Protein AF-A0A7S3PA39-F1 (afdb_monomer_lite)

Organism: NCBI:txid265554

Radius of gyration: 31.05 Å; chains: 1; bounding box: 46×60×84 Å

pLDDT: mean 77.3, std 11.63, range [43.91, 94.25]

Structure (mmCIF, N/CA/C/O backbone):
data_AF-A0A7S3PA39-F1
#
_entry.id   AF-A0A7S3PA39-F1
#
loop_
_atom_site.group_PDB
_atom_site.id
_atom_site.type_symbol
_atom_site.label_atom_id
_atom_site.label_alt_id
_atom_site.label_comp_id
_atom_site.label_asym_id
_atom_site.label_entity_id
_atom_site.label_seq_id
_atom_site.pdbx_PDB_ins_code
_atom_site.Cartn_x
_atom_site.Cartn_y
_atom_site.Cartn_z
_atom_site.occupancy
_atom_site.B_iso_or_equiv
_atom_site.auth_seq_id
_atom_site.auth_comp_id
_atom_site.auth_asym_id
_atom_site.auth_atom_id
_atom_site.pdbx_PDB_model_num
ATOM 1 N N . PHE A 1 1 ? 2.269 -2.651 -4.845 1.00 73.12 1 PHE A N 1
ATOM 2 C CA . PHE A 1 1 ? 2.287 -1.859 -6.094 1.00 73.12 1 PHE A CA 1
ATOM 3 C C . PHE A 1 1 ? 3.391 -0.803 -6.084 1.00 73.12 1 PHE A C 1
ATOM 5 O O . PHE A 1 1 ? 4.340 -0.943 -6.843 1.00 73.12 1 PHE A O 1
ATOM 12 N N . LEU A 1 2 ? 3.336 0.190 -5.186 1.00 71.81 2 LEU A N 1
ATOM 13 C CA . LEU A 1 2 ? 4.300 1.301 -5.157 1.00 71.81 2 LEU A CA 1
ATOM 14 C C . LEU A 1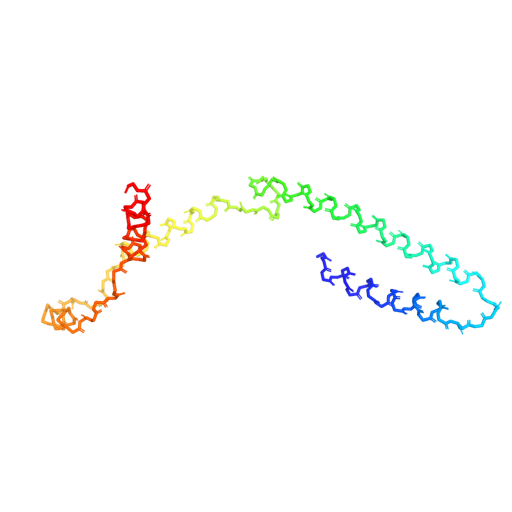 2 ? 5.768 0.865 -4.979 1.00 71.81 2 LEU A C 1
ATOM 16 O O . LEU A 1 2 ? 6.619 1.351 -5.712 1.00 71.81 2 LEU A O 1
ATOM 20 N N . SER A 1 3 ? 6.073 -0.096 -4.095 1.00 78.19 3 SER A N 1
ATOM 21 C CA . SER A 1 3 ? 7.463 -0.552 -3.882 1.00 78.19 3 SER A CA 1
ATOM 22 C C . SER A 1 3 ? 8.074 -1.246 -5.106 1.00 78.19 3 SER A C 1
ATOM 24 O O . SER A 1 3 ? 9.212 -0.964 -5.472 1.00 78.19 3 SER A O 1
ATOM 26 N N . LEU A 1 4 ? 7.305 -2.113 -5.772 1.00 73.69 4 LEU A N 1
ATOM 27 C CA . LEU A 1 4 ? 7.716 -2.806 -6.996 1.00 73.69 4 LEU A CA 1
ATOM 28 C C . LEU A 1 4 ? 7.930 -1.812 -8.145 1.00 73.69 4 LEU A C 1
ATOM 30 O O . LEU A 1 4 ? 8.845 -1.962 -8.948 1.00 73.69 4 LEU A O 1
ATOM 34 N N . LEU A 1 5 ? 7.126 -0.751 -8.173 1.00 71.62 5 LEU A N 1
ATOM 35 C CA . LEU A 1 5 ? 7.207 0.297 -9.178 1.00 71.62 5 LEU A CA 1
ATOM 36 C C . LEU A 1 5 ? 8.417 1.217 -8.947 1.00 71.62 5 LEU A C 1
ATOM 38 O O . LEU A 1 5 ? 9.140 1.510 -9.894 1.00 71.62 5 LEU A O 1
ATOM 42 N N . THR A 1 6 ? 8.719 1.589 -7.700 1.00 82.00 6 THR A N 1
ATOM 43 C CA . THR A 1 6 ? 9.950 2.321 -7.348 1.00 82.00 6 THR A CA 1
ATOM 44 C C . THR A 1 6 ? 11.207 1.508 -7.663 1.00 82.00 6 THR A C 1
ATOM 46 O O . THR A 1 6 ? 12.177 2.065 -8.178 1.00 82.00 6 THR A O 1
ATOM 49 N N . ALA A 1 7 ? 11.182 0.195 -7.414 1.00 86.06 7 ALA A N 1
ATOM 50 C CA . ALA A 1 7 ? 12.306 -0.697 -7.694 1.00 86.06 7 ALA A CA 1
ATOM 51 C C . ALA A 1 7 ? 12.645 -0.799 -9.193 1.00 86.06 7 ALA A C 1
ATOM 53 O O . ALA A 1 7 ? 13.807 -0.994 -9.531 1.00 86.06 7 ALA A O 1
ATOM 54 N N . ILE A 1 8 ? 11.659 -0.639 -10.085 1.00 80.62 8 ILE A N 1
ATOM 55 C CA . ILE A 1 8 ? 11.844 -0.718 -11.546 1.00 80.62 8 ILE A CA 1
ATOM 56 C C . ILE A 1 8 ? 12.071 0.668 -12.167 1.00 80.62 8 ILE A C 1
ATOM 58 O O . ILE A 1 8 ? 12.928 0.830 -13.033 1.00 80.62 8 ILE A O 1
ATOM 62 N N . TYR A 1 9 ? 11.336 1.687 -11.718 1.00 82.12 9 TYR A N 1
ATOM 63 C CA . TYR A 1 9 ? 11.417 3.036 -12.280 1.00 82.12 9 TYR A CA 1
ATOM 64 C C . TYR A 1 9 ? 12.762 3.714 -11.988 1.00 82.12 9 TYR A C 1
ATOM 66 O O . TYR A 1 9 ? 13.349 4.331 -12.873 1.00 82.12 9 TYR A O 1
ATOM 74 N N . CYS A 1 10 ? 13.282 3.570 -10.765 1.00 79.94 10 CYS A N 1
ATOM 75 C CA . CYS A 1 10 ? 14.533 4.198 -10.339 1.00 79.94 10 CYS A CA 1
ATOM 76 C C . CYS A 1 10 ? 15.761 3.783 -11.186 1.00 79.94 10 CYS A C 1
ATOM 78 O O . CYS A 1 10 ? 16.453 4.672 -11.687 1.00 79.94 10 CYS A O 1
ATOM 80 N N . PRO A 1 11 ? 16.033 2.483 -11.433 1.00 84.00 11 PRO A N 1
ATOM 81 C CA . PRO A 1 11 ? 17.159 2.083 -12.277 1.00 84.00 11 PRO A CA 1
ATOM 82 C C . PRO A 1 11 ? 16.990 2.502 -13.743 1.00 84.00 11 PRO A C 1
ATOM 84 O O . PRO A 1 11 ? 17.962 2.922 -14.364 1.00 84.00 11 PRO A O 1
ATOM 87 N N . ILE A 1 12 ? 15.775 2.464 -14.297 1.00 80.75 12 ILE A N 1
ATOM 88 C CA . ILE A 1 12 ? 15.519 2.900 -15.683 1.00 80.75 12 ILE A CA 1
ATOM 89 C C . ILE A 1 12 ? 15.732 4.410 -15.831 1.00 80.75 12 ILE A C 1
ATOM 91 O O . ILE A 1 12 ? 16.331 4.864 -16.806 1.00 80.75 12 ILE A O 1
ATOM 95 N N . PHE A 1 13 ? 15.313 5.189 -14.834 1.00 82.50 13 PHE A N 1
ATOM 96 C CA . PHE A 1 13 ? 15.567 6.625 -14.779 1.00 82.50 13 PHE A CA 1
ATOM 97 C C . PHE A 1 13 ? 17.065 6.945 -14.647 1.00 82.50 13 PHE A C 1
ATOM 99 O O . PHE A 1 13 ? 17.568 7.851 -15.316 1.00 82.50 13 PHE A O 1
ATOM 106 N N . ALA A 1 14 ? 17.800 6.176 -13.839 1.00 82.94 14 ALA A N 1
ATOM 107 C CA . ALA A 1 14 ? 19.249 6.317 -13.709 1.00 82.94 14 ALA A CA 1
ATOM 108 C C . ALA A 1 14 ? 19.972 6.022 -15.034 1.00 82.94 14 ALA A C 1
ATOM 110 O O . ALA A 1 14 ? 20.854 6.782 -15.431 1.00 82.94 14 ALA A O 1
ATOM 111 N N . ILE A 1 15 ? 19.553 4.977 -15.756 1.00 81.06 15 ILE A N 1
ATOM 112 C CA . ILE A 1 15 ? 20.080 4.638 -17.085 1.00 81.06 15 ILE A CA 1
ATOM 113 C C . ILE A 1 15 ? 19.768 5.757 -18.086 1.00 81.06 15 ILE A C 1
ATOM 115 O O . ILE A 1 15 ? 20.665 6.206 -18.790 1.00 81.06 15 ILE A O 1
ATOM 119 N N . SER A 1 16 ? 18.535 6.268 -18.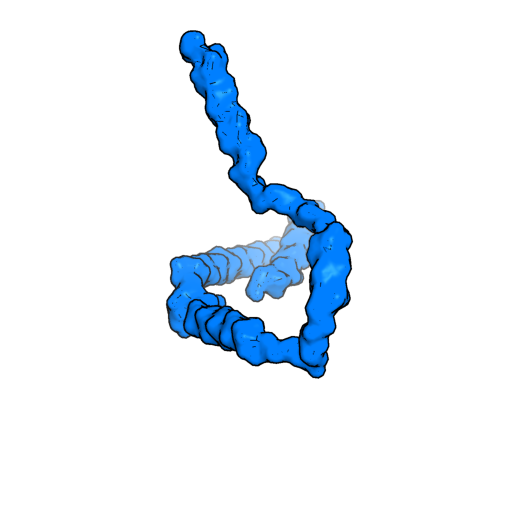111 1.00 79.94 16 SER A N 1
ATOM 120 C CA . SER A 1 16 ? 18.155 7.407 -18.960 1.00 79.94 16 SER A CA 1
ATOM 121 C C . SER A 1 16 ? 19.006 8.646 -18.699 1.00 79.94 16 SER A C 1
ATOM 123 O O . SER A 1 16 ? 19.501 9.265 -19.636 1.00 79.94 16 SER A O 1
ATOM 125 N N . THR A 1 17 ? 19.233 8.971 -17.428 1.00 80.31 17 THR A N 1
ATOM 126 C CA . THR A 1 17 ? 20.054 10.120 -17.032 1.00 80.31 17 THR A CA 1
ATOM 127 C C . THR A 1 17 ? 21.515 9.924 -17.438 1.00 80.31 17 THR A C 1
ATOM 129 O O . THR A 1 17 ? 22.146 10.863 -17.916 1.00 80.31 17 THR A O 1
ATOM 132 N N . ALA A 1 18 ? 22.043 8.703 -17.307 1.00 78.88 18 ALA A N 1
ATOM 133 C CA . ALA A 1 18 ? 23.394 8.363 -17.742 1.00 78.88 18 ALA A CA 1
ATOM 134 C C . ALA A 1 18 ? 23.561 8.456 -19.270 1.00 78.88 18 ALA A C 1
ATOM 136 O O . ALA A 1 18 ? 24.576 8.970 -19.734 1.00 78.88 18 ALA A O 1
ATOM 137 N N . TYR A 1 19 ? 22.561 8.028 -20.050 1.00 75.69 19 TYR A N 1
ATOM 138 C CA . TYR A 1 19 ? 22.556 8.181 -21.510 1.00 75.69 19 TYR A CA 1
ATOM 139 C C . TYR A 1 19 ? 22.492 9.655 -21.935 1.00 75.69 19 TYR A C 1
ATOM 141 O O . TYR A 1 19 ? 23.266 10.079 -22.793 1.00 75.69 19 TYR A O 1
ATOM 149 N N . SER A 1 20 ? 21.640 10.458 -21.290 1.00 72.06 20 SER A N 1
ATOM 150 C CA . SER A 1 20 ? 21.526 11.902 -21.545 1.00 72.06 20 SER A CA 1
ATOM 151 C C . SER A 1 20 ? 22.775 12.700 -21.149 1.00 72.06 20 SER A C 1
ATOM 153 O O . SER A 1 20 ? 22.994 13.787 -21.676 1.00 72.06 20 SER A O 1
ATOM 155 N N . ALA A 1 21 ? 23.603 12.182 -20.235 1.00 78.81 21 ALA A N 1
ATOM 156 C CA . ALA A 1 21 ? 24.832 12.832 -19.775 1.00 78.81 21 ALA A CA 1
ATOM 157 C C . ALA A 1 21 ? 26.022 12.711 -20.754 1.00 78.81 21 ALA A C 1
ATOM 159 O O . ALA A 1 21 ? 27.074 13.290 -20.485 1.00 78.81 21 ALA A O 1
ATOM 160 N N . GLY A 1 22 ? 25.860 12.025 -21.895 1.00 65.50 22 GLY A N 1
ATOM 161 C CA . GLY A 1 22 ? 26.786 12.130 -23.030 1.00 65.50 22 GLY A CA 1
ATOM 162 C C . GLY A 1 22 ? 27.632 10.888 -23.311 1.00 65.50 22 GLY A C 1
ATOM 163 O O . GLY A 1 22 ? 28.860 10.966 -23.324 1.00 65.50 22 GLY A O 1
ATOM 164 N N . VAL A 1 23 ? 26.994 9.750 -23.604 1.00 59.97 23 VAL A N 1
ATOM 165 C CA . VAL A 1 23 ? 27.685 8.567 -24.149 1.00 59.97 23 VAL A CA 1
ATOM 166 C C . VAL A 1 23 ? 27.486 8.499 -25.671 1.00 59.97 23 VAL A C 1
ATOM 168 O O . VAL A 1 23 ? 26.627 7.768 -26.144 1.00 59.97 23 VAL A O 1
ATOM 171 N N . GLY A 1 24 ? 28.303 9.256 -26.415 1.00 57.53 24 GLY A N 1
ATOM 172 C CA . GLY A 1 24 ? 28.612 9.053 -27.844 1.00 57.53 24 GLY A CA 1
ATOM 173 C C . GLY A 1 24 ? 27.520 9.385 -28.878 1.00 57.53 24 GLY A C 1
ATOM 174 O O . GLY A 1 24 ? 26.403 8.887 -28.810 1.00 57.53 24 GLY A O 1
ATOM 175 N N . ASP A 1 25 ? 27.897 10.147 -29.910 1.00 59.16 25 ASP A N 1
ATOM 176 C CA . ASP A 1 25 ? 27.050 10.634 -31.022 1.00 59.16 25 ASP A CA 1
ATOM 177 C C . ASP A 1 25 ? 26.443 9.547 -31.950 1.00 59.16 25 ASP A C 1
ATOM 179 O O . ASP A 1 25 ? 25.785 9.874 -32.930 1.00 59.16 25 ASP A O 1
ATOM 183 N N . GLU A 1 26 ? 26.611 8.250 -31.670 1.00 61.50 26 GLU A N 1
ATOM 184 C CA . GLU A 1 26 ? 26.366 7.168 -32.649 1.00 61.50 26 GLU A CA 1
ATOM 185 C C . GLU A 1 26 ? 25.203 6.214 -32.297 1.00 61.50 26 GLU A C 1
ATOM 187 O O . GLU A 1 26 ? 25.057 5.155 -32.908 1.00 61.50 26 GLU A O 1
ATOM 192 N N . VAL A 1 27 ? 24.344 6.535 -31.316 1.00 64.44 27 VAL A N 1
ATOM 193 C CA . VAL A 1 27 ? 23.274 5.602 -30.887 1.00 64.44 27 VAL A CA 1
ATOM 194 C C . VAL A 1 27 ? 21.886 6.244 -30.774 1.00 64.44 27 VAL A C 1
ATOM 196 O O . VAL A 1 27 ? 21.206 6.173 -29.751 1.00 64.44 27 VAL A O 1
ATOM 199 N N . HIS A 1 28 ? 21.414 6.837 -31.873 1.00 71.94 28 HIS A N 1
ATOM 200 C CA . HIS A 1 28 ? 20.063 7.411 -31.954 1.00 71.94 28 HIS A CA 1
ATOM 201 C C . HIS A 1 28 ? 18.948 6.375 -31.717 1.00 71.94 28 HIS A C 1
ATOM 203 O O . HIS A 1 28 ? 17.988 6.649 -31.001 1.00 71.94 28 HIS A O 1
ATOM 209 N N . TRP A 1 29 ? 19.101 5.149 -32.227 1.00 80.38 29 TRP A N 1
ATOM 210 C CA . TRP A 1 29 ? 18.055 4.124 -32.120 1.00 80.38 29 TRP A CA 1
ATOM 211 C C . TRP A 1 29 ? 17.841 3.618 -30.682 1.00 80.38 29 TRP A C 1
ATOM 213 O O . TRP A 1 29 ? 16.706 3.362 -30.281 1.00 80.38 29 TRP A O 1
ATOM 223 N N . SER A 1 30 ? 18.907 3.479 -29.881 1.00 77.94 30 SER A N 1
ATOM 224 C CA . SER A 1 30 ? 18.773 3.010 -28.494 1.00 77.94 30 SER A CA 1
ATOM 225 C C . SER A 1 30 ? 18.155 4.082 -27.604 1.00 77.94 30 SER A C 1
ATOM 227 O O . SER A 1 30 ? 17.435 3.755 -26.663 1.00 77.94 30 SER A O 1
ATOM 229 N N . SER A 1 31 ? 18.417 5.355 -27.915 1.00 77.56 31 SER A N 1
ATOM 230 C CA . SER A 1 31 ? 17.802 6.495 -27.236 1.00 77.56 31 SER A CA 1
ATOM 231 C C . SER A 1 31 ? 16.286 6.529 -27.457 1.00 77.56 31 SER A C 1
ATOM 233 O O . SER A 1 31 ? 15.527 6.717 -26.502 1.00 77.56 31 SER A O 1
ATOM 235 N N . ASP A 1 32 ? 15.830 6.250 -28.682 1.00 81.56 32 ASP A N 1
ATOM 236 C CA . ASP A 1 32 ? 14.402 6.193 -29.012 1.00 81.56 32 ASP A CA 1
ATOM 237 C C . ASP A 1 32 ? 13.691 5.035 -28.297 1.00 81.56 32 ASP A C 1
ATOM 239 O O . ASP A 1 32 ? 12.617 5.218 -27.720 1.00 81.56 32 ASP A O 1
ATOM 243 N N . VAL A 1 33 ? 14.312 3.850 -28.258 1.00 84.31 33 VAL A N 1
ATOM 244 C CA . VAL A 1 33 ? 13.773 2.685 -27.533 1.00 84.31 33 VAL A CA 1
ATOM 245 C C . VAL A 1 33 ? 13.692 2.959 -26.031 1.00 84.31 33 VAL A C 1
ATOM 247 O O . VAL A 1 33 ? 12.680 2.650 -25.398 1.00 84.31 33 VAL A O 1
ATOM 250 N N . LEU A 1 34 ? 14.732 3.564 -25.452 1.00 82.88 34 LEU A N 1
ATOM 251 C CA . LEU A 1 34 ? 14.767 3.907 -24.032 1.00 82.88 34 LEU A CA 1
ATOM 252 C C . LEU A 1 34 ? 13.706 4.961 -23.689 1.00 82.88 34 LEU A C 1
ATOM 254 O O . LEU A 1 34 ? 12.982 4.810 -22.707 1.00 82.88 34 LEU A O 1
ATOM 258 N N . SER A 1 35 ? 13.558 5.984 -24.530 1.00 81.56 35 SER A N 1
ATOM 259 C CA . SER A 1 35 ? 12.533 7.021 -24.376 1.00 81.56 35 SER A CA 1
ATOM 260 C C . SER A 1 35 ? 11.120 6.441 -24.485 1.00 81.56 35 SER A C 1
ATOM 262 O O . SER A 1 35 ? 10.265 6.736 -23.649 1.00 81.56 35 SER A O 1
ATOM 264 N N . GLY A 1 36 ? 10.880 5.545 -25.448 1.00 83.25 36 GLY A N 1
ATOM 265 C CA . GLY A 1 36 ? 9.613 4.824 -25.579 1.00 83.25 36 GLY A CA 1
ATOM 266 C C . GLY A 1 36 ? 9.294 3.959 -24.356 1.00 83.25 36 GLY A C 1
ATOM 267 O O . GLY A 1 36 ? 8.163 3.972 -23.868 1.00 83.25 36 GLY A O 1
ATOM 268 N N . LEU A 1 37 ? 10.295 3.266 -23.803 1.00 84.75 37 LEU A N 1
ATOM 269 C CA . LEU A 1 37 ? 10.150 2.467 -22.583 1.00 84.75 37 LEU A CA 1
ATOM 270 C C . LEU A 1 37 ? 9.789 3.335 -21.369 1.00 84.75 37 LEU A C 1
ATOM 272 O O . LEU A 1 37 ? 8.925 2.958 -20.576 1.00 84.75 37 LEU A O 1
ATOM 276 N N . ILE A 1 38 ? 10.409 4.509 -21.233 1.00 83.44 38 ILE A N 1
ATOM 277 C CA . ILE A 1 38 ? 10.110 5.455 -20.150 1.00 83.44 38 ILE A CA 1
ATOM 278 C C . ILE A 1 38 ? 8.664 5.938 -20.246 1.00 83.44 38 ILE A C 1
ATOM 280 O O . ILE A 1 38 ? 7.939 5.877 -19.253 1.00 83.44 38 ILE A O 1
ATOM 284 N N . VAL A 1 39 ? 8.219 6.365 -21.432 1.00 85.94 39 VAL A N 1
ATOM 285 C CA . VAL A 1 39 ? 6.837 6.822 -21.650 1.00 85.94 39 VAL A CA 1
ATOM 286 C C . VAL A 1 39 ? 5.839 5.691 -21.395 1.00 85.94 39 VAL A C 1
ATOM 288 O O . VAL A 1 39 ? 4.807 5.905 -20.758 1.00 85.94 39 VAL A O 1
ATOM 291 N N . PHE A 1 40 ? 6.157 4.465 -21.817 1.00 85.88 40 PHE A N 1
ATOM 292 C CA . PHE A 1 40 ? 5.330 3.293 -21.546 1.00 85.88 40 PHE A CA 1
ATOM 293 C C . PHE A 1 40 ? 5.172 3.044 -20.039 1.00 85.88 40 PHE A C 1
ATOM 295 O O . PHE A 1 40 ? 4.050 2.924 -19.543 1.00 85.88 40 PHE A O 1
ATOM 302 N N . ILE A 1 41 ? 6.269 3.063 -19.280 1.00 85.06 41 ILE A N 1
ATOM 303 C CA . ILE A 1 41 ? 6.238 2.887 -17.820 1.00 85.06 41 ILE A CA 1
ATOM 304 C C . ILE A 1 41 ? 5.493 4.041 -17.134 1.00 85.06 41 ILE A C 1
ATOM 306 O O . ILE A 1 41 ? 4.699 3.802 -16.223 1.00 85.06 41 ILE A O 1
ATOM 310 N N . GLN A 1 42 ? 5.684 5.282 -17.589 1.00 83.56 42 GLN A N 1
ATOM 311 C CA . GLN A 1 42 ? 4.939 6.442 -17.091 1.00 83.56 42 GLN A CA 1
ATOM 312 C C . GLN A 1 42 ? 3.432 6.317 -17.360 1.00 83.56 42 GLN A C 1
ATOM 314 O O . GLN A 1 42 ? 2.624 6.680 -16.506 1.00 83.56 42 GLN A O 1
ATOM 319 N N . SER A 1 43 ? 3.025 5.756 -18.500 1.00 87.56 43 SER A N 1
ATOM 320 C CA . SER A 1 43 ? 1.605 5.529 -18.793 1.00 87.56 43 SER A CA 1
ATOM 321 C C . SER A 1 43 ? 0.981 4.502 -17.840 1.00 87.56 43 SER A C 1
ATOM 323 O O . SER A 1 43 ? -0.093 4.749 -17.286 1.00 87.56 43 SER A O 1
ATOM 325 N N . ILE A 1 44 ? 1.695 3.405 -17.553 1.00 86.50 44 ILE A N 1
ATOM 326 C CA . ILE A 1 44 ? 1.283 2.404 -16.559 1.00 86.50 44 ILE A CA 1
ATOM 327 C C . ILE A 1 44 ? 1.183 3.048 -15.174 1.00 86.50 44 ILE A C 1
ATOM 329 O O . ILE A 1 44 ? 0.253 2.749 -14.428 1.00 86.50 44 ILE A O 1
ATOM 333 N N . PHE A 1 45 ? 2.095 3.963 -14.836 1.00 83.88 45 PHE A N 1
ATOM 334 C CA . PHE A 1 45 ? 2.057 4.698 -13.574 1.00 83.88 45 PHE A CA 1
ATOM 335 C C . PHE A 1 45 ? 0.798 5.559 -13.440 1.00 83.88 45 PHE A C 1
ATOM 337 O O . PHE A 1 45 ? 0.092 5.448 -12.441 1.00 83.88 45 PHE A O 1
ATOM 344 N N . VAL A 1 46 ? 0.475 6.374 -14.448 1.00 86.75 46 VAL A N 1
ATOM 345 C CA . VAL A 1 46 ? -0.705 7.254 -14.406 1.00 86.75 46 VAL A CA 1
ATOM 346 C C . VAL A 1 46 ? -1.998 6.439 -14.338 1.00 86.75 46 VAL A C 1
ATOM 348 O O . VAL A 1 46 ? -2.878 6.746 -13.534 1.00 86.75 46 VAL A O 1
ATOM 351 N N . VAL A 1 47 ? -2.111 5.374 -15.137 1.00 91.12 47 VAL A N 1
ATOM 352 C CA . VAL A 1 47 ? -3.294 4.498 -15.131 1.00 91.12 47 VAL A CA 1
ATOM 353 C C . VAL A 1 47 ? -3.403 3.722 -13.818 1.00 91.12 47 VAL A C 1
ATOM 355 O O . VAL A 1 47 ? -4.479 3.670 -13.228 1.00 91.12 47 VAL A O 1
ATOM 358 N N . GLY A 1 48 ? -2.296 3.165 -13.325 1.00 87.06 48 GLY A N 1
ATOM 359 C CA . GLY A 1 48 ? -2.257 2.403 -12.079 1.00 87.06 48 GLY A CA 1
ATOM 360 C C . GLY A 1 48 ? -2.561 3.258 -10.851 1.00 87.06 48 GLY A C 1
ATOM 361 O O . GLY A 1 48 ? -3.332 2.833 -9.996 1.00 87.06 48 GLY A O 1
ATOM 362 N N . LEU A 1 49 ? -2.038 4.487 -10.781 1.00 86.31 49 LEU A N 1
ATOM 363 C CA . LEU A 1 49 ? -2.391 5.434 -9.720 1.00 86.31 49 LEU A CA 1
ATOM 364 C C . LEU A 1 49 ? -3.849 5.869 -9.791 1.00 86.31 49 LEU A C 1
ATOM 366 O O . LEU A 1 49 ? -4.489 6.012 -8.753 1.00 86.31 49 LEU A O 1
ATOM 370 N N . ARG A 1 50 ? -4.387 6.073 -10.998 1.00 89.25 50 ARG A N 1
ATOM 371 C CA . ARG A 1 50 ? -5.805 6.393 -11.166 1.00 89.25 50 ARG A CA 1
ATOM 372 C C . ARG A 1 50 ? -6.687 5.252 -10.672 1.00 89.25 50 ARG A C 1
ATOM 374 O O . ARG A 1 50 ? -7.640 5.518 -9.950 1.00 89.25 50 ARG A O 1
ATOM 381 N N . LEU A 1 51 ? -6.358 4.011 -11.027 1.00 87.38 51 LEU A N 1
ATOM 382 C CA . LEU A 1 51 ? -7.098 2.837 -10.573 1.00 87.38 51 LEU A CA 1
ATOM 383 C C . LEU A 1 51 ? -6.997 2.677 -9.053 1.00 87.38 51 LEU A C 1
ATOM 385 O O . LEU A 1 51 ? -8.013 2.498 -8.397 1.00 87.38 51 LEU A O 1
ATOM 389 N N . LEU A 1 52 ? -5.798 2.821 -8.485 1.00 86.06 52 LEU A N 1
ATOM 390 C CA . LEU A 1 52 ? -5.598 2.768 -7.037 1.00 86.06 52 LEU A CA 1
ATOM 391 C C . LEU A 1 52 ? -6.390 3.870 -6.318 1.00 86.06 52 LEU A C 1
ATOM 393 O O . LEU A 1 52 ? -7.037 3.608 -5.313 1.00 86.06 52 LEU A O 1
ATOM 397 N N . GLY A 1 53 ? -6.385 5.093 -6.851 1.00 85.25 53 GLY A N 1
ATOM 398 C CA . GLY A 1 53 ? -7.180 6.197 -6.317 1.00 85.25 53 GLY A CA 1
ATOM 399 C C . GLY A 1 53 ? -8.685 5.942 -6.403 1.00 85.25 53 GLY A C 1
ATOM 400 O O . GLY A 1 53 ? -9.414 6.329 -5.501 1.00 85.25 53 GLY A O 1
ATOM 401 N N . GLN A 1 54 ? -9.151 5.260 -7.454 1.00 87.12 54 GLN A N 1
ATOM 402 C CA . GLN A 1 54 ? -10.548 4.835 -7.582 1.00 87.12 54 GLN A CA 1
ATOM 403 C C . GLN A 1 54 ? -10.931 3.770 -6.556 1.00 87.12 54 GLN A C 1
ATOM 405 O O . GLN A 1 54 ? -12.027 3.848 -6.017 1.00 87.12 54 GLN A O 1
ATOM 410 N N . ARG A 1 55 ? -10.034 2.826 -6.254 1.00 82.00 55 ARG A N 1
ATOM 411 C CA . ARG A 1 55 ? -10.248 1.827 -5.195 1.00 82.00 55 ARG A CA 1
ATOM 412 C C . ARG A 1 55 ? -10.244 2.468 -3.806 1.00 82.00 55 ARG A C 1
ATOM 414 O O . ARG A 1 55 ? -11.123 2.216 -3.005 1.00 82.00 55 ARG A O 1
ATOM 421 N N . LEU A 1 56 ? -9.333 3.409 -3.558 1.00 81.94 56 LEU A N 1
ATOM 422 C CA . LEU A 1 56 ? -9.259 4.141 -2.287 1.00 81.94 56 LEU A CA 1
ATOM 423 C C . LEU A 1 56 ? -10.413 5.133 -2.052 1.00 81.94 56 LEU A C 1
ATOM 425 O O . LEU A 1 56 ? -10.564 5.619 -0.932 1.00 81.94 56 LEU A O 1
ATOM 429 N N . LEU A 1 57 ? -11.187 5.486 -3.085 1.00 85.00 57 LEU A N 1
ATOM 430 C CA . LEU A 1 57 ? -12.328 6.399 -2.956 1.00 85.00 57 LEU A CA 1
ATOM 431 C C . LEU A 1 57 ? -13.512 5.764 -2.218 1.00 85.00 57 LEU A C 1
ATOM 433 O O . LEU A 1 57 ? -14.282 6.505 -1.608 1.00 85.00 57 LEU A O 1
ATOM 437 N N . ASP A 1 58 ? -13.639 4.436 -2.254 1.00 82.50 58 ASP A N 1
ATOM 438 C CA . ASP A 1 58 ? -14.678 3.696 -1.538 1.00 82.50 58 ASP A CA 1
ATOM 439 C C . ASP A 1 58 ? -14.061 2.659 -0.585 1.00 82.50 58 ASP A C 1
ATOM 441 O O . ASP A 1 58 ? -14.119 1.464 -0.841 1.00 82.50 58 ASP A O 1
ATOM 445 N N . PRO A 1 59 ? -13.454 3.096 0.535 1.00 76.50 59 PRO A N 1
ATOM 446 C CA . PRO A 1 59 ? -12.714 2.211 1.440 1.00 76.50 59 PRO A CA 1
ATOM 447 C C . PRO A 1 59 ? -13.599 1.231 2.231 1.00 76.50 59 PRO A C 1
ATOM 449 O O . PRO A 1 59 ? -13.077 0.475 3.053 1.00 76.50 59 PRO A O 1
ATOM 452 N N . TYR A 1 60 ? -14.922 1.298 2.055 1.00 80.25 60 TYR A N 1
ATOM 453 C CA . TYR A 1 60 ? -15.923 0.475 2.740 1.00 80.25 60 TYR A CA 1
ATOM 454 C C . TYR A 1 60 ? -16.764 -0.353 1.761 1.00 80.25 60 TYR A C 1
ATOM 456 O O . TYR A 1 60 ? -17.848 -0.812 2.134 1.00 80.25 60 TYR A O 1
ATOM 464 N N . GLY A 1 61 ? -16.304 -0.485 0.519 1.00 77.06 61 GLY A N 1
ATOM 465 C CA . GLY A 1 61 ? -16.945 -1.305 -0.491 1.00 77.06 61 GLY A CA 1
ATOM 466 C C . GLY A 1 61 ? -16.803 -2.805 -0.214 1.00 77.06 61 GLY A C 1
ATOM 467 O O . GLY A 1 61 ? -16.614 -3.262 0.917 1.00 77.06 61 GLY A O 1
ATOM 468 N N . ASP A 1 62 ? -16.949 -3.580 -1.284 1.00 77.31 62 ASP A N 1
ATOM 469 C CA . ASP A 1 62 ? -16.858 -5.046 -1.276 1.00 77.31 62 ASP A CA 1
ATOM 470 C C . ASP A 1 62 ? -15.550 -5.535 -1.932 1.00 77.31 62 ASP A C 1
ATOM 472 O O . ASP A 1 62 ? -15.427 -6.697 -2.330 1.00 77.31 62 ASP A O 1
ATOM 476 N N . ASP A 1 63 ? -14.568 -4.644 -2.111 1.00 79.12 63 ASP A N 1
ATOM 477 C CA . ASP A 1 63 ? -13.281 -5.011 -2.684 1.00 79.12 63 ASP A CA 1
ATOM 478 C C . ASP A 1 63 ? -12.412 -5.748 -1.653 1.00 79.12 63 ASP A C 1
ATOM 480 O O . ASP A 1 63 ? -12.452 -5.506 -0.448 1.00 79.12 63 ASP A O 1
ATOM 484 N N . LEU A 1 64 ? -11.540 -6.640 -2.139 1.00 72.69 64 LEU A N 1
ATOM 485 C CA . LEU A 1 64 ? -10.578 -7.370 -1.296 1.00 72.69 64 LEU A CA 1
ATOM 486 C C . LEU A 1 64 ? -9.606 -6.450 -0.538 1.00 72.69 64 LEU A C 1
ATOM 488 O O . LEU A 1 64 ? -8.978 -6.879 0.428 1.00 72.69 64 LEU A O 1
ATOM 492 N N . GLU A 1 65 ? -9.428 -5.226 -1.029 1.00 71.62 65 GLU A N 1
ATOM 493 C CA . GLU A 1 65 ? -8.51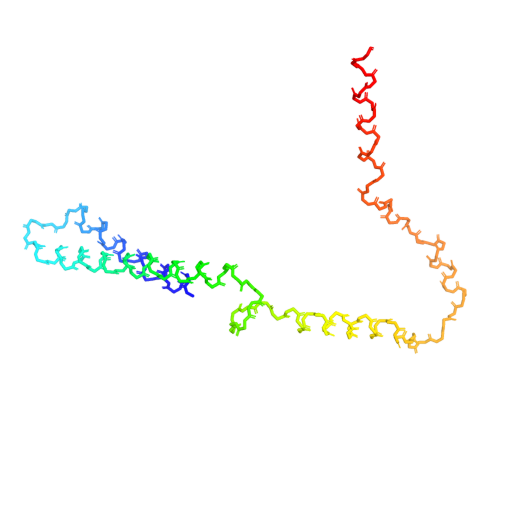7 -4.221 -0.480 1.00 71.62 65 GLU A CA 1
ATOM 494 C C . GLU A 1 65 ? -9.203 -3.318 0.565 1.00 71.62 65 GLU A C 1
ATOM 496 O O . GLU A 1 65 ? -8.513 -2.551 1.242 1.00 71.62 65 GLU A O 1
ATOM 501 N N . ASP A 1 66 ? -10.530 -3.420 0.712 1.00 78.31 66 ASP A N 1
ATOM 502 C CA . ASP A 1 66 ? -11.333 -2.544 1.563 1.00 78.31 66 ASP A CA 1
ATOM 503 C C . ASP A 1 66 ? -11.220 -2.896 3.048 1.00 78.31 66 ASP A C 1
ATOM 505 O O . ASP A 1 66 ? -10.925 -4.022 3.467 1.00 78.31 66 ASP A O 1
ATOM 509 N N . LEU A 1 67 ? -11.484 -1.898 3.890 1.00 73.38 67 LEU A N 1
ATOM 510 C CA . LEU A 1 67 ? -11.567 -2.096 5.328 1.00 73.38 67 LEU A CA 1
ATOM 511 C C . LEU A 1 67 ? -12.859 -2.843 5.652 1.00 73.38 67 LEU A C 1
ATOM 513 O O . LEU A 1 67 ? -13.949 -2.275 5.611 1.00 73.38 67 LEU A O 1
ATOM 517 N N . SER A 1 68 ? -12.736 -4.105 6.070 1.00 79.56 68 SER A N 1
ATOM 518 C CA . SER A 1 68 ? -13.877 -4.859 6.589 1.00 79.56 68 SER A CA 1
ATOM 519 C C . SER A 1 68 ? -14.334 -4.282 7.934 1.00 79.56 68 SER A C 1
ATOM 521 O O . SER A 1 68 ? -13.893 -4.690 9.012 1.00 79.56 68 SER A O 1
ATOM 523 N N . VAL A 1 69 ? -15.251 -3.315 7.867 1.00 79.88 69 VAL A N 1
ATOM 524 C CA . VAL A 1 69 ? -15.882 -2.684 9.036 1.00 79.88 69 VAL A CA 1
ATOM 525 C C . VAL A 1 69 ? -16.558 -3.737 9.908 1.00 79.88 69 VAL A C 1
ATOM 527 O O . VAL A 1 69 ? -16.491 -3.666 11.133 1.00 79.88 69 VAL A O 1
ATOM 530 N N . LEU A 1 70 ? -17.163 -4.750 9.284 1.00 81.25 70 LEU A N 1
ATOM 531 C CA . LEU A 1 70 ? -17.818 -5.839 9.998 1.00 81.25 70 LEU A CA 1
ATOM 532 C C . LEU A 1 70 ? -16.816 -6.657 10.819 1.00 81.25 70 LEU A C 1
ATOM 534 O O . LEU A 1 70 ? -17.075 -6.928 11.990 1.00 81.25 70 LEU A O 1
ATOM 538 N N . HIS A 1 71 ? -15.658 -6.989 10.238 1.00 84.81 71 HIS A N 1
ATOM 539 C CA . HIS A 1 71 ? -14.597 -7.678 10.967 1.00 84.81 71 HIS A CA 1
ATOM 540 C C . HIS A 1 71 ? -14.084 -6.824 12.130 1.00 84.81 71 HIS A C 1
ATOM 542 O O . HIS A 1 71 ? -13.973 -7.318 13.249 1.00 84.81 71 HIS A O 1
ATOM 548 N N . TYR A 1 72 ? -13.871 -5.524 11.909 1.00 87.38 72 TYR A N 1
ATOM 549 C CA . TYR A 1 72 ? -13.451 -4.612 12.973 1.00 87.38 72 TYR A CA 1
ATOM 550 C C . TYR A 1 72 ? -14.457 -4.550 14.132 1.00 87.38 72 TYR A C 1
ATOM 552 O O . TYR A 1 72 ? -14.068 -4.663 15.294 1.00 87.38 72 TYR A O 1
ATOM 560 N N . ILE A 1 73 ? -15.753 -4.411 13.833 1.00 89.44 73 ILE A N 1
ATOM 561 C CA . ILE A 1 73 ? -16.810 -4.384 14.853 1.00 89.44 73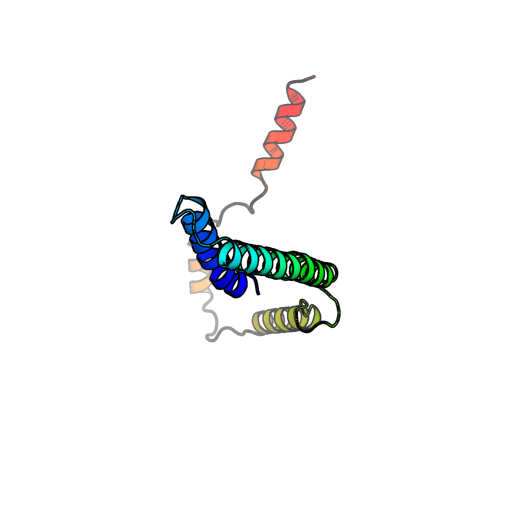 ILE A CA 1
ATOM 562 C C . ILE A 1 73 ? -16.855 -5.713 15.610 1.00 89.44 73 ILE A C 1
ATOM 564 O O . ILE A 1 73 ? -16.972 -5.711 16.834 1.00 89.44 73 ILE A O 1
ATOM 568 N N . GLN A 1 74 ? -16.740 -6.840 14.909 1.00 91.44 74 GLN A N 1
ATOM 569 C CA . GLN A 1 74 ? -16.773 -8.161 15.525 1.00 91.44 74 GLN A CA 1
ATOM 570 C C . GLN A 1 74 ? -15.569 -8.397 16.449 1.00 91.44 74 GLN A C 1
ATOM 572 O O . GLN A 1 74 ? -15.747 -8.894 17.564 1.00 91.44 74 GLN A O 1
ATOM 577 N N . GLU A 1 75 ? -14.365 -8.009 16.027 1.00 91.69 75 GLU A N 1
ATOM 578 C CA . GLU A 1 75 ? -13.149 -8.097 16.842 1.00 91.69 75 GLU A CA 1
ATOM 579 C C . GLU A 1 75 ? -13.227 -7.169 18.059 1.00 91.69 75 GLU A C 1
ATOM 581 O O . GLU A 1 75 ? -12.973 -7.598 19.186 1.00 91.69 75 GLU A O 1
ATOM 586 N N . ALA A 1 76 ? -13.658 -5.918 17.867 1.00 92.50 76 ALA A N 1
ATOM 587 C CA . ALA A 1 76 ? -13.836 -4.965 18.959 1.00 92.50 76 ALA A CA 1
ATOM 588 C C . ALA A 1 76 ? -14.867 -5.469 19.978 1.00 92.50 76 ALA A C 1
ATOM 590 O O . ALA A 1 76 ? -14.595 -5.480 21.179 1.00 92.50 76 ALA A O 1
ATOM 591 N N . TRP A 1 77 ? -16.015 -5.958 19.503 1.00 92.94 77 TRP A N 1
ATOM 592 C CA . TRP A 1 77 ? -17.053 -6.543 20.346 1.00 92.94 77 TRP A CA 1
ATOM 593 C C . TRP A 1 77 ? -16.536 -7.752 21.125 1.00 92.94 77 TRP A C 1
ATOM 595 O O . TRP A 1 77 ? -16.704 -7.825 22.341 1.00 92.94 77 TRP A O 1
ATOM 605 N N . THR A 1 78 ? -15.859 -8.681 20.448 1.00 94.25 78 THR A N 1
ATOM 606 C CA . THR A 1 78 ? -15.295 -9.886 21.072 1.00 94.25 78 THR A CA 1
ATOM 607 C C . THR A 1 78 ? -14.249 -9.523 22.121 1.00 94.25 78 THR A C 1
ATOM 609 O O . THR A 1 78 ? -14.258 -10.077 23.219 1.00 94.25 78 THR A O 1
ATOM 612 N N . SER A 1 79 ? -13.378 -8.559 21.822 1.00 92.62 79 SER A N 1
ATOM 613 C CA . SER A 1 79 ? -12.367 -8.068 22.757 1.00 92.62 79 SER A CA 1
ATOM 614 C C . SER A 1 79 ? -13.003 -7.406 23.981 1.00 92.62 79 SER A C 1
ATOM 616 O O . SER A 1 79 ? -12.616 -7.709 25.109 1.00 92.62 79 SER A O 1
ATOM 618 N N . SER A 1 80 ? -14.007 -6.544 23.790 1.00 93.25 80 SER A N 1
ATOM 619 C CA . SER A 1 80 ? -14.737 -5.913 24.894 1.00 93.25 80 SER A CA 1
ATOM 620 C C . SER A 1 80 ? -15.479 -6.939 25.743 1.00 93.25 80 SER A C 1
ATOM 622 O O . SER A 1 80 ? -15.369 -6.907 26.965 1.00 93.25 80 SER A O 1
ATOM 624 N N . GLN A 1 81 ? -16.173 -7.890 25.115 1.00 93.56 81 GLN A N 1
ATOM 625 C CA . GLN A 1 81 ? -16.857 -8.966 25.824 1.00 93.56 81 GLN A CA 1
ATOM 626 C C . GLN A 1 81 ? -15.865 -9.802 26.628 1.00 93.56 81 GLN A C 1
ATOM 628 O O . GLN A 1 81 ? -16.120 -10.089 27.793 1.00 93.56 81 GLN A O 1
ATOM 633 N N . ARG A 1 82 ? -14.710 -10.136 26.041 1.00 91.12 82 ARG A N 1
ATOM 634 C CA . ARG A 1 82 ? -13.647 -10.873 26.723 1.00 91.12 82 ARG A CA 1
ATOM 635 C C . ARG A 1 82 ? -13.165 -10.124 27.960 1.00 91.12 82 ARG A C 1
ATOM 637 O O . ARG A 1 82 ? -13.109 -10.741 29.015 1.00 91.12 82 ARG A O 1
ATOM 644 N N . MET A 1 83 ? -12.891 -8.823 27.850 1.00 88.81 83 MET A N 1
ATOM 645 C CA . MET A 1 83 ? -12.488 -7.969 28.979 1.00 88.81 83 MET A CA 1
ATOM 646 C C . MET A 1 83 ? -13.570 -7.835 30.057 1.00 88.81 83 MET A C 1
ATOM 648 O O . MET A 1 83 ? -13.252 -7.743 31.235 1.00 88.81 83 MET A O 1
ATOM 652 N N . LEU A 1 84 ? -14.848 -7.811 29.678 1.00 88.50 84 LEU A N 1
ATOM 653 C CA . LEU A 1 84 ? -15.948 -7.763 30.645 1.00 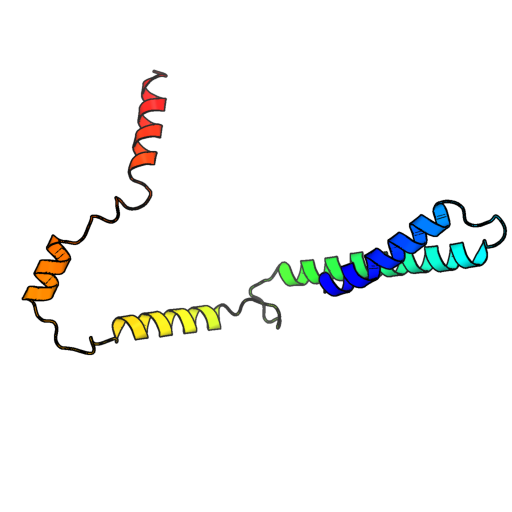88.50 84 LEU A CA 1
ATOM 654 C C . LEU A 1 84 ? -16.165 -9.115 31.332 1.00 88.50 84 LEU A C 1
ATOM 656 O O . LEU A 1 84 ? -16.544 -9.160 32.496 1.00 88.50 84 LEU A O 1
ATOM 660 N N . SER A 1 85 ? -15.914 -10.210 30.616 1.00 88.56 85 SER A N 1
ATOM 661 C CA . SER A 1 85 ? -16.041 -11.576 31.126 1.00 88.56 85 SER A CA 1
ATOM 662 C C . SER A 1 85 ? -14.791 -12.097 31.832 1.00 88.56 85 SER A C 1
ATOM 664 O O . SER A 1 85 ? -14.808 -13.224 32.322 1.00 88.56 85 SER A O 1
ATOM 666 N N . THR A 1 86 ? -13.685 -11.343 31.849 1.00 86.00 86 THR A N 1
ATOM 667 C CA . THR A 1 86 ? -12.486 -11.792 32.558 1.00 86.00 86 THR A CA 1
ATOM 668 C C . THR A 1 86 ? -12.735 -11.748 34.055 1.00 86.00 86 THR A C 1
ATOM 670 O O . THR A 1 86 ? -12.762 -10.678 34.661 1.00 86.00 86 THR A O 1
ATOM 673 N N . GLU A 1 87 ? -12.867 -12.926 34.650 1.00 79.19 87 GLU A N 1
ATOM 674 C CA . GLU A 1 87 ? -12.719 -13.108 36.086 1.00 79.19 87 GLU A CA 1
ATOM 675 C C . GLU A 1 87 ? -11.232 -13.073 36.453 1.00 79.19 87 GLU A C 1
ATOM 677 O O . GLU A 1 87 ? -10.360 -13.508 35.692 1.00 79.19 87 GLU A O 1
ATOM 682 N N . LEU A 1 88 ? -10.930 -12.517 37.624 1.00 77.25 88 LEU A N 1
ATOM 683 C CA . LEU A 1 88 ? -9.562 -12.452 38.119 1.00 77.25 88 LEU A CA 1
ATOM 684 C C . LEU A 1 88 ? -9.109 -13.875 38.488 1.00 77.25 88 LEU A C 1
ATOM 686 O O . LEU A 1 88 ? -9.837 -14.582 39.183 1.00 77.25 88 LEU A O 1
ATOM 690 N N . PRO A 1 89 ? -7.915 -14.315 38.047 1.00 76.56 89 PRO A N 1
ATOM 691 C CA . PRO A 1 89 ? -7.446 -15.689 38.254 1.00 76.56 89 PRO A CA 1
ATOM 692 C C . PRO A 1 89 ? -7.240 -16.050 39.733 1.00 76.56 89 PRO A C 1
ATOM 694 O O . PRO A 1 89 ? -7.106 -17.223 40.073 1.00 76.56 89 PRO A O 1
ATOM 697 N N . THR A 1 90 ? -7.222 -15.055 40.617 1.00 80.94 90 THR A N 1
ATOM 698 C CA . THR A 1 90 ? -7.158 -15.219 42.067 1.00 80.94 90 THR A CA 1
ATOM 699 C C . THR A 1 90 ? -8.238 -14.370 42.729 1.00 80.94 90 THR A C 1
ATOM 701 O O . THR A 1 90 ? -8.448 -13.235 42.288 1.00 80.94 90 THR A O 1
ATOM 704 N N . PRO A 1 91 ? -8.890 -14.864 43.799 1.00 77.44 91 PRO A N 1
ATOM 705 C CA . PRO A 1 91 ? -9.796 -14.044 44.592 1.00 77.44 91 PRO A CA 1
ATOM 706 C C . PRO A 1 91 ? -9.050 -12.802 45.089 1.00 77.44 91 PRO A C 1
ATOM 708 O O . PRO A 1 91 ? -7.923 -12.903 45.577 1.00 77.44 91 PRO A O 1
ATOM 711 N N . LEU A 1 92 ? -9.664 -11.634 44.905 1.00 73.06 92 LEU A N 1
ATOM 712 C CA . LEU A 1 92 ? -9.075 -10.360 45.300 1.00 73.06 92 LEU A CA 1
ATOM 713 C C . LEU A 1 92 ? -8.925 -10.314 46.818 1.00 73.06 92 LEU A C 1
ATOM 715 O O . LEU A 1 92 ? -9.917 -10.410 47.538 1.00 73.06 92 LEU A O 1
ATOM 719 N N . ASP A 1 93 ? -7.691 -10.153 47.289 1.00 84.69 93 ASP A N 1
ATOM 720 C CA . ASP A 1 93 ? -7.434 -9.779 48.672 1.00 84.69 93 ASP A CA 1
ATOM 721 C C . ASP A 1 93 ? -7.740 -8.278 48.844 1.00 84.69 93 ASP A C 1
ATOM 723 O O . ASP A 1 93 ? -7.027 -7.445 48.267 1.00 84.69 93 ASP A O 1
ATOM 727 N N . PRO A 1 94 ? -8.777 -7.907 49.621 1.00 83.88 94 PRO A N 1
ATOM 728 C CA . PRO A 1 94 ? -9.194 -6.515 49.764 1.00 83.88 94 PRO A CA 1
ATOM 729 C C . PRO A 1 94 ? -8.097 -5.634 50.368 1.00 83.88 94 PRO A C 1
ATOM 731 O O . PRO A 1 94 ? -8.006 -4.451 50.041 1.00 83.88 94 PRO A O 1
ATOM 734 N N . GLU A 1 95 ? -7.236 -6.187 51.233 1.00 85.88 95 GLU A N 1
ATOM 735 C CA . GLU A 1 95 ? -6.134 -5.415 51.818 1.00 85.88 95 GLU A CA 1
ATOM 736 C C . GLU A 1 95 ? -5.115 -4.988 50.762 1.00 85.88 95 GLU A C 1
ATOM 738 O O . GLU A 1 95 ? -4.655 -3.841 50.765 1.00 85.88 95 GLU A O 1
ATOM 743 N N . THR A 1 96 ? -4.762 -5.895 49.853 1.00 84.56 96 THR A N 1
ATOM 744 C CA . 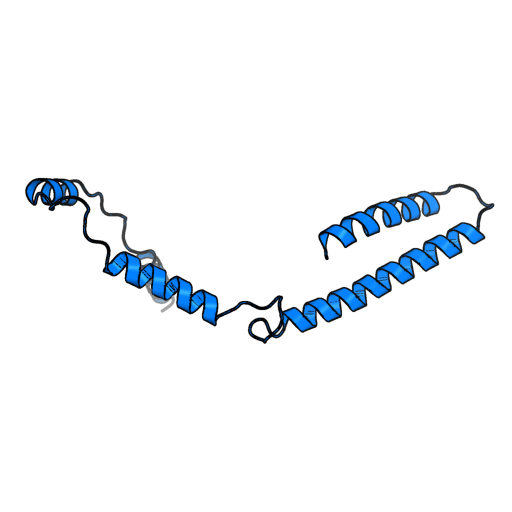THR A 1 96 ? -3.791 -5.616 48.795 1.00 84.56 96 THR A CA 1
ATOM 745 C C . THR A 1 96 ? -4.324 -4.568 47.815 1.00 84.56 96 THR A C 1
ATOM 747 O O . THR A 1 96 ? -3.585 -3.655 47.441 1.00 84.56 96 THR A O 1
ATOM 750 N N . GLU A 1 97 ? -5.612 -4.623 47.462 1.00 83.50 97 GLU A N 1
ATOM 751 C CA . GLU A 1 97 ? -6.246 -3.626 46.590 1.00 83.50 97 GLU A CA 1
ATOM 752 C C . GLU A 1 97 ? -6.278 -2.233 47.239 1.00 83.50 97 GLU A C 1
ATOM 754 O O . GLU A 1 97 ? -5.894 -1.246 46.608 1.00 83.50 97 GLU A O 1
ATOM 759 N N . ILE A 1 98 ? -6.638 -2.143 48.525 1.00 86.50 98 ILE A N 1
ATOM 760 C CA . ILE A 1 98 ? -6.643 -0.873 49.268 1.00 86.50 98 ILE A CA 1
ATOM 761 C C . ILE A 1 98 ? -5.229 -0.280 49.341 1.00 86.50 98 ILE A C 1
ATOM 763 O O . ILE A 1 98 ? -5.054 0.925 49.136 1.00 86.50 98 ILE A O 1
ATOM 767 N N . ARG A 1 99 ? -4.200 -1.108 49.578 1.00 87.50 99 ARG A N 1
ATOM 768 C CA . ARG A 1 99 ? -2.797 -0.655 49.574 1.00 87.50 99 ARG A CA 1
ATOM 769 C C . ARG A 1 99 ? -2.366 -0.162 48.193 1.00 87.50 99 ARG A C 1
ATOM 771 O O . ARG A 1 99 ? -1.724 0.883 48.105 1.00 87.50 99 ARG A O 1
ATOM 778 N N . MET A 1 100 ? -2.750 -0.857 47.122 1.00 79.94 100 MET A N 1
ATOM 779 C CA . MET A 1 100 ? -2.466 -0.427 45.749 1.00 79.94 100 MET A CA 1
ATOM 780 C C . MET A 1 100 ? -3.184 0.879 45.393 1.00 79.94 100 MET A C 1
ATOM 782 O O . MET A 1 100 ? -2.566 1.761 44.803 1.00 79.94 100 MET A O 1
ATOM 786 N N . ALA A 1 101 ? -4.443 1.053 45.797 1.00 81.56 101 ALA A N 1
ATOM 787 C CA . ALA A 1 101 ? -5.196 2.286 45.577 1.00 81.56 101 ALA A CA 1
ATOM 788 C C . ALA A 1 101 ? -4.553 3.480 46.302 1.00 81.56 101 ALA A C 1
ATOM 790 O O . ALA A 1 101 ? -4.399 4.550 45.712 1.00 81.56 101 ALA A O 1
ATOM 791 N N . GLN A 1 102 ? -4.101 3.287 47.544 1.00 84.81 102 GLN A N 1
ATOM 792 C CA . GLN A 1 102 ? -3.392 4.315 48.317 1.00 84.81 102 GLN A CA 1
ATOM 793 C C . GLN A 1 102 ? -2.016 4.664 47.733 1.00 84.81 102 GLN A C 1
ATOM 795 O O . GLN A 1 102 ? -1.576 5.808 47.833 1.00 84.81 102 GLN A O 1
ATOM 800 N N . GLN A 1 103 ? -1.339 3.693 47.118 1.00 85.00 103 GLN A N 1
ATOM 801 C CA . GLN A 1 103 ? -0.053 3.893 46.446 1.00 85.00 103 GLN A CA 1
ATOM 802 C C . GLN A 1 103 ? -0.199 4.362 44.993 1.00 85.00 103 GLN A C 1
ATOM 804 O O . GLN A 1 103 ? 0.793 4.767 44.378 1.00 85.00 103 GLN A O 1
ATOM 809 N N . SER A 1 104 ? -1.411 4.324 44.432 1.00 76.69 104 SER A N 1
ATOM 810 C CA . SER A 1 104 ? -1.646 4.710 43.048 1.00 76.69 104 SER A CA 1
ATOM 811 C C . SER A 1 104 ? -1.379 6.205 42.872 1.00 76.69 104 SER A C 1
ATOM 813 O O . SER A 1 104 ? -2.007 7.082 43.468 1.00 76.69 104 SER A O 1
ATOM 815 N N . LYS A 1 105 ? -0.379 6.516 42.048 1.00 78.06 105 LYS A N 1
ATOM 816 C CA . LYS A 1 105 ? -0.079 7.892 41.669 1.00 78.06 105 LYS A CA 1
ATOM 817 C C . LYS A 1 105 ? -1.150 8.331 40.679 1.00 78.06 105 LYS A C 1
ATOM 819 O O . LYS A 1 105 ? -1.354 7.660 39.671 1.00 78.06 105 LYS A O 1
ATOM 824 N N . SER A 1 106 ? -1.813 9.453 40.958 1.00 72.62 106 SER A N 1
ATOM 825 C CA . SER A 1 106 ? -2.767 10.059 40.024 1.00 72.62 106 SER A CA 1
ATOM 826 C C . SER A 1 106 ? -2.138 10.129 38.629 1.00 72.62 106 SER A C 1
ATOM 828 O O . SER A 1 106 ? -1.094 10.761 38.455 1.00 72.62 106 SER A O 1
ATOM 830 N N . LEU A 1 107 ? -2.771 9.481 37.646 1.00 70.44 107 LEU A N 1
ATOM 831 C CA . LEU A 1 107 ? -2.316 9.419 36.248 1.00 70.44 107 LEU A CA 1
ATOM 832 C C . LEU A 1 107 ? -2.437 10.773 35.513 1.00 70.44 107 LEU A C 1
ATOM 834 O O . LEU A 1 107 ? -2.316 10.840 34.294 1.00 70.44 107 LEU A O 1
ATOM 838 N N . GLY A 1 108 ? -2.634 11.866 36.256 1.00 65.62 108 GLY A N 1
ATOM 839 C CA . GLY A 1 108 ? -2.939 13.184 35.726 1.00 65.62 108 GLY A CA 1
ATOM 840 C C . GLY A 1 108 ? -4.427 13.350 35.432 1.00 65.62 108 GLY A C 1
ATOM 841 O O . GLY A 1 108 ? -5.205 12.397 35.424 1.00 65.62 108 GLY A O 1
ATOM 842 N N . LEU A 1 109 ? -4.838 14.600 35.222 1.00 69.88 109 LEU A N 1
ATOM 843 C CA . LEU A 1 109 ? -6.164 14.885 34.681 1.00 69.88 109 LEU A CA 1
ATOM 844 C C . LEU A 1 109 ? -6.232 14.335 33.244 1.00 69.88 109 LEU A C 1
ATOM 846 O O . LEU A 1 109 ? -5.231 14.440 32.527 1.00 69.88 109 LEU A O 1
ATOM 850 N N . PRO A 1 110 ? -7.385 13.795 32.799 1.00 69.94 110 PRO A N 1
ATOM 851 C CA . PRO A 1 110 ? -7.588 13.481 31.389 1.00 69.94 110 PRO A CA 1
ATOM 852 C C . PRO A 1 110 ? -7.248 14.712 30.541 1.00 69.94 110 PRO A C 1
ATOM 854 O O . PRO A 1 110 ? -7.454 15.843 30.988 1.00 69.94 110 PRO A O 1
ATOM 857 N N . TRP A 1 111 ? -6.701 14.461 29.350 1.00 57.16 111 TRP A N 1
ATOM 858 C CA . TRP A 1 111 ? -5.937 15.357 28.463 1.00 57.16 111 TRP A CA 1
ATOM 859 C C . TRP A 1 111 ? -6.497 16.774 28.176 1.00 57.16 111 TRP A C 1
ATOM 861 O O . TRP A 1 111 ? -5.848 17.538 27.474 1.00 57.16 111 TRP A O 1
ATOM 871 N N . ASP A 1 112 ? -7.630 17.213 28.727 1.00 56.38 112 ASP A N 1
ATOM 872 C CA . ASP A 1 112 ? -8.273 18.458 28.295 1.00 56.38 112 ASP A CA 1
ATOM 873 C C . ASP A 1 112 ? -8.923 19.321 29.396 1.00 56.38 112 ASP A C 1
ATOM 875 O O . ASP A 1 112 ? -9.997 19.897 29.228 1.00 56.38 112 ASP A O 1
ATOM 879 N N . ALA A 1 113 ? -8.277 19.462 30.558 1.00 56.69 113 ALA A N 1
ATOM 880 C CA . ALA A 1 113 ? -8.707 20.448 31.567 1.00 56.69 113 ALA A CA 1
ATOM 881 C C . ALA A 1 113 ? -7.931 21.780 31.498 1.00 56.69 113 ALA A C 1
ATOM 883 O O . ALA A 1 113 ? -8.399 22.815 31.981 1.00 56.69 113 ALA A O 1
ATOM 884 N N . THR A 1 114 ? -6.737 21.786 30.902 1.00 56.53 114 THR A N 1
ATOM 885 C CA . THR A 1 114 ? -5.836 22.951 30.880 1.00 56.53 114 THR A CA 1
ATOM 886 C C . THR A 1 114 ? -5.976 23.822 29.632 1.00 56.53 114 THR A C 1
ATOM 888 O O . THR A 1 114 ? -5.712 25.024 29.724 1.00 56.53 114 THR A O 1
ATOM 891 N N . LEU A 1 115 ? -6.462 23.297 28.500 1.00 55.56 115 LEU A N 1
ATOM 892 C CA . LEU A 1 115 ? -6.669 24.103 27.286 1.00 55.56 115 LEU A CA 1
ATOM 893 C C . LEU A 1 115 ? -7.890 25.026 27.393 1.00 55.56 115 LEU A C 1
ATOM 895 O O . LEU A 1 115 ? -7.856 26.153 26.896 1.00 55.56 115 LEU A O 1
ATOM 899 N N . ARG A 1 116 ? -8.920 24.634 28.153 1.00 51.78 116 ARG A N 1
ATOM 900 C CA . ARG A 1 116 ? -10.129 25.453 28.343 1.00 51.78 116 ARG A CA 1
ATOM 901 C C . ARG A 1 116 ? -9.890 26.743 29.142 1.00 51.78 116 ARG A C 1
ATOM 903 O O . ARG A 1 116 ? -10.625 27.707 28.973 1.00 51.78 116 ARG A O 1
ATOM 910 N N . LYS A 1 117 ? -8.841 26.809 29.976 1.00 53.84 117 LYS A N 1
ATOM 911 C CA . LYS A 1 117 ? -8.485 28.033 30.729 1.00 53.84 117 LYS A CA 1
ATOM 912 C C . LYS A 1 117 ? -7.721 29.072 29.899 1.00 53.84 117 LYS A C 1
ATOM 914 O O . LYS A 1 117 ? -7.658 30.230 30.314 1.00 53.84 117 LYS A O 1
ATOM 919 N N . ARG A 1 118 ? -7.138 28.699 28.751 1.00 52.38 118 ARG A N 1
ATOM 920 C CA . ARG A 1 118 ? -6.396 29.643 27.892 1.00 52.38 118 ARG A CA 1
ATOM 921 C C . ARG A 1 118 ? -7.309 30.471 26.988 1.00 52.38 118 ARG A C 1
ATOM 923 O O . ARG A 1 118 ? -7.032 31.649 26.795 1.00 52.38 118 ARG A O 1
ATOM 930 N N . THR A 1 119 ? -8.417 29.913 26.509 1.00 54.44 119 THR A N 1
ATOM 931 C CA . THR A 1 119 ? -9.348 30.633 25.623 1.00 54.44 119 THR A CA 1
ATOM 932 C C . THR A 1 119 ? -10.191 31.678 26.353 1.00 54.44 119 THR A C 1
ATOM 934 O O . THR A 1 119 ? -10.493 32.718 25.777 1.00 54.44 119 THR A O 1
ATOM 937 N N . THR A 1 120 ? -10.507 31.491 27.638 1.00 53.53 120 THR A N 1
ATOM 938 C CA . THR A 1 120 ? -11.288 32.497 28.386 1.00 53.53 120 THR A CA 1
ATOM 939 C C . THR A 1 120 ? -10.455 33.714 28.794 1.00 53.53 120 THR A C 1
ATOM 941 O O . THR A 1 120 ? -10.978 34.823 28.819 1.00 53.53 120 THR A O 1
ATOM 944 N N . LYS A 1 121 ? -9.152 33.547 29.076 1.00 51.72 121 LYS A N 1
ATOM 945 C CA . LYS A 1 121 ? -8.277 34.687 29.405 1.00 51.72 121 LYS A CA 1
ATOM 946 C C . LYS A 1 121 ? -7.924 35.541 28.188 1.00 51.72 121 LYS A C 1
ATOM 948 O O . LYS A 1 121 ? -7.790 36.744 28.352 1.00 51.72 121 LYS A O 1
ATOM 953 N N . ALA A 1 122 ? -7.824 34.953 26.994 1.00 54.81 122 ALA A N 1
ATOM 954 C CA . ALA A 1 122 ? -7.569 35.717 25.772 1.00 54.81 122 ALA A CA 1
ATOM 955 C C . ALA A 1 122 ? -8.722 36.684 25.440 1.00 54.81 122 ALA A C 1
ATOM 957 O O . ALA A 1 122 ? -8.471 37.811 25.026 1.00 54.81 122 ALA A O 1
ATOM 958 N N . ASN A 1 123 ? -9.971 36.290 25.715 1.00 52.78 123 ASN A N 1
ATOM 959 C CA . ASN A 1 123 ? -11.151 37.110 25.416 1.00 52.78 123 ASN A CA 1
ATOM 960 C C . ASN A 1 123 ? -11.450 38.191 26.473 1.00 52.78 123 ASN A C 1
ATOM 962 O O . ASN A 1 123 ? -12.262 39.070 26.214 1.00 52.78 123 ASN A O 1
ATOM 966 N N . ALA A 1 124 ? -10.803 38.154 27.642 1.00 55.59 124 ALA A N 1
ATOM 967 C CA . ALA A 1 124 ? -10.968 39.163 28.697 1.00 55.59 124 ALA A CA 1
ATOM 968 C C . ALA A 1 124 ? -9.969 40.335 28.598 1.00 55.59 124 ALA A C 1
ATOM 970 O O . ALA A 1 124 ? -10.056 41.280 29.371 1.00 55.59 124 ALA A O 1
ATOM 971 N N . THR A 1 125 ? -9.017 40.275 27.662 1.00 54.41 125 THR A N 1
ATOM 972 C CA . THR A 1 125 ? -8.015 41.328 27.397 1.00 54.41 125 THR A CA 1
ATOM 973 C C . THR A 1 125 ? -8.335 42.203 26.178 1.00 54.41 125 THR A C 1
ATOM 975 O O . THR A 1 125 ? -7.531 43.060 25.829 1.00 54.41 125 THR A O 1
ATOM 978 N N . PHE A 1 126 ? -9.490 41.999 25.534 1.00 55.78 126 PHE A N 1
ATOM 979 C CA . PHE A 1 126 ? -9.935 42.750 24.348 1.00 55.78 126 PHE A CA 1
ATOM 980 C C . PHE A 1 126 ? -11.313 43.423 24.523 1.00 55.78 126 PHE A C 1
ATOM 982 O O . PHE A 1 126 ? -11.965 43.735 23.528 1.00 55.78 126 PHE A O 1
ATOM 989 N N . ALA A 1 127 ? -11.752 43.652 25.765 1.00 43.91 127 ALA A N 1
ATOM 990 C CA . ALA A 1 127 ? -12.938 44.451 26.088 1.00 43.91 127 ALA A CA 1
ATOM 991 C C . ALA A 1 127 ? -12.556 45.643 26.970 1.00 43.91 127 ALA A C 1
ATOM 993 O O . ALA A 1 127 ? -11.719 45.438 27.880 1.00 43.91 127 ALA A O 1
#

Sequence (127 aa):
FLSLLTAIYCPIFAISTAYSAGVGDEVHWSSDVLSGLIVFIQSIFVVGLRLLGQRLLDPYGDDLEDLSVLHYIQEAWTSSQRMLSTELPTPLDPETEIRMAQQSKSLGLPWDATLRKRTTKANATFA

Secondary structure (DSSP, 8-state):
-HHHHHHHHHHHHHHHHHHHTT--TT-HHHHHHHHHHHHHHHHHHHHHHHHHHHHHT-TTSSSTTS--HHHHHHHHHHHHHHHHH---SS---HHHHHHHHHHPPP--S-TTSSSHHHHHHHHTS--

Foldseek 3Di:
DVVVLCVPLVVLVVVLVVVVVDDDPPPPPVNVVSVVVNVVSVVCVVVVVVVVVVCVVCLDDPDPNHDPPVVVVVVVVVVVVCVVPDDDPDDDDVVVVVVCVVVDDPPDDPPPPPVVVVVVVVVVVPD